Protein AF-U5WXX3-F1 (afdb_monomer_lite)

Structure (mmCIF, N/CA/C/O backbone):
data_AF-U5WXX3-F1
#
_entry.id   AF-U5WXX3-F1
#
loop_
_atom_site.group_PDB
_atom_site.id
_atom_site.type_symbol
_atom_site.label_atom_id
_atom_site.label_alt_id
_atom_site.label_comp_id
_atom_site.label_asym_id
_atom_site.label_entity_id
_atom_site.label_seq_id
_atom_site.pdbx_PDB_ins_code
_atom_site.Cartn_x
_atom_site.Cartn_y
_atom_site.Cartn_z
_atom_site.occupancy
_atom_site.B_iso_or_equiv
_atom_site.auth_seq_id
_atom_site.auth_comp_id
_atom_site.auth_asym_id
_atom_site.auth_atom_id
_atom_site.pdbx_PDB_model_num
ATOM 1 N N . MET A 1 1 ? 15.966 8.134 1.236 1.00 73.31 1 MET A N 1
ATOM 2 C CA . MET A 1 1 ? 15.958 7.956 -0.233 1.00 73.31 1 MET A CA 1
ATOM 3 C C . MET A 1 1 ? 14.552 8.263 -0.721 1.00 73.31 1 MET A C 1
ATOM 5 O O . MET A 1 1 ? 13.621 7.811 -0.068 1.00 73.31 1 MET A O 1
ATOM 9 N N . SER A 1 2 ? 14.379 9.052 -1.784 1.00 89.12 2 SER A N 1
ATOM 10 C CA . SER A 1 2 ? 13.046 9.317 -2.354 1.00 89.12 2 SER A CA 1
ATOM 11 C C . SER A 1 2 ? 12.599 8.206 -3.312 1.00 89.12 2 SER A C 1
ATOM 13 O O . SER A 1 2 ? 13.432 7.476 -3.850 1.00 89.12 2 SER A O 1
ATOM 15 N N . LEU A 1 3 ? 11.291 8.105 -3.569 1.00 91.44 3 LEU A N 1
ATOM 16 C CA . LEU A 1 3 ? 10.724 7.150 -4.533 1.00 91.44 3 LEU A CA 1
ATOM 17 C C . LEU A 1 3 ? 11.305 7.340 -5.941 1.00 91.44 3 LEU A C 1
ATOM 19 O O . LEU A 1 3 ? 11.710 6.382 -6.595 1.00 91.44 3 LEU A O 1
ATOM 23 N N . ARG A 1 4 ? 11.456 8.599 -6.366 1.00 91.50 4 ARG A N 1
ATOM 24 C CA . ARG A 1 4 ? 12.122 8.955 -7.625 1.00 91.50 4 ARG A CA 1
ATOM 25 C C . ARG A 1 4 ? 13.564 8.457 -7.685 1.00 91.50 4 ARG A C 1
ATOM 27 O O . ARG A 1 4 ? 13.946 7.867 -8.686 1.00 91.50 4 ARG A O 1
ATOM 34 N N . GLN A 1 5 ? 14.345 8.653 -6.622 1.00 91.62 5 GLN A N 1
ATOM 35 C CA . GLN A 1 5 ? 15.730 8.171 -6.580 1.00 91.62 5 GLN A CA 1
ATOM 36 C C . GLN A 1 5 ? 15.806 6.645 -6.700 1.00 91.62 5 GLN A C 1
ATOM 38 O O . GLN A 1 5 ? 16.653 6.144 -7.434 1.00 91.62 5 GLN A O 1
ATOM 43 N N . ALA A 1 6 ? 14.910 5.918 -6.025 1.00 90.94 6 ALA A N 1
ATOM 44 C CA . ALA A 1 6 ? 14.837 4.462 -6.126 1.00 90.94 6 ALA A CA 1
ATOM 45 C C . ALA A 1 6 ? 14.559 4.014 -7.567 1.00 90.94 6 ALA A C 1
ATOM 47 O O . ALA A 1 6 ? 15.284 3.180 -8.113 1.00 90.94 6 ALA A O 1
ATOM 48 N N . ARG A 1 7 ? 13.557 4.628 -8.208 1.00 90.75 7 ARG A N 1
ATOM 49 C CA . ARG A 1 7 ? 13.201 4.361 -9.606 1.00 90.75 7 ARG A CA 1
ATOM 50 C C . ARG A 1 7 ? 14.365 4.639 -10.555 1.00 90.75 7 ARG A C 1
ATOM 52 O O . ARG A 1 7 ? 14.661 3.814 -11.412 1.00 90.75 7 ARG A O 1
ATOM 59 N N . ASP A 1 8 ? 15.046 5.769 -10.388 1.00 93.38 8 ASP A N 1
ATOM 60 C CA . ASP A 1 8 ? 16.159 6.173 -11.254 1.00 93.38 8 ASP A CA 1
ATOM 61 C C . ASP A 1 8 ? 17.384 5.250 -11.107 1.00 93.38 8 ASP A C 1
ATOM 63 O O . ASP A 1 8 ? 18.172 5.107 -12.043 1.00 93.38 8 ASP A O 1
ATOM 67 N N . TRP A 1 9 ? 17.575 4.621 -9.944 1.00 92.50 9 TRP A N 1
ATOM 68 C CA . TRP A 1 9 ? 18.604 3.595 -9.752 1.00 92.50 9 TRP A CA 1
ATOM 69 C C . TRP A 1 9 ? 18.216 2.270 -10.395 1.00 92.50 9 TRP A C 1
ATOM 71 O O . TRP A 1 9 ? 19.031 1.687 -11.109 1.00 92.50 9 TRP A O 1
ATOM 81 N N . LEU A 1 10 ? 16.981 1.817 -10.174 1.00 90.88 10 LEU A N 1
ATOM 82 C CA . LEU A 1 10 ? 16.482 0.554 -10.718 1.00 90.88 10 LEU A CA 1
ATOM 83 C C . LEU A 1 10 ? 16.370 0.590 -12.246 1.00 90.88 10 LEU A C 1
ATOM 85 O O . LEU A 1 10 ? 16.713 -0.390 -12.897 1.00 90.88 10 LEU A O 1
ATOM 89 N N . GLY A 1 11 ? 16.008 1.737 -12.827 1.00 90.69 11 GLY A N 1
ATOM 90 C CA . GLY A 1 11 ? 15.918 1.931 -14.278 1.00 90.69 11 GLY A CA 1
ATOM 91 C C . GLY A 1 11 ? 17.249 1.811 -15.033 1.00 90.69 11 GLY A C 1
ATOM 92 O O . GLY A 1 11 ? 17.255 1.839 -16.259 1.00 90.69 11 GLY A O 1
ATOM 93 N N . ARG A 1 12 ? 18.381 1.670 -14.329 1.00 93.00 12 ARG A N 1
ATOM 94 C CA . ARG A 1 12 ? 19.701 1.400 -14.930 1.00 93.00 12 ARG A CA 1
ATOM 95 C C . ARG A 1 12 ? 19.933 -0.082 -15.231 1.00 93.00 12 ARG A C 1
ATOM 97 O O . ARG A 1 12 ? 20.957 -0.414 -15.821 1.00 93.00 12 ARG A O 1
ATOM 104 N N . PHE A 1 13 ? 19.026 -0.957 -14.802 1.00 91.25 13 PHE A N 1
ATOM 105 C CA . PHE A 1 13 ? 19.153 -2.404 -14.916 1.00 91.25 13 PHE A CA 1
ATOM 106 C C . PHE A 1 13 ? 17.919 -3.003 -15.595 1.00 91.25 13 PHE A C 1
ATOM 108 O O . PHE A 1 13 ? 16.801 -2.523 -15.415 1.00 91.25 13 PHE A O 1
ATOM 115 N N . GLU A 1 14 ? 18.106 -4.095 -16.334 1.00 87.75 14 GLU A N 1
ATOM 116 C CA . GLU A 1 14 ? 16.986 -4.928 -16.774 1.00 87.75 14 GLU A CA 1
ATOM 117 C C . GLU A 1 14 ? 16.500 -5.784 -15.597 1.00 87.75 14 GLU A C 1
ATOM 119 O O . GLU A 1 14 ? 17.201 -6.685 -15.126 1.00 87.75 14 GLU A O 1
ATOM 124 N N . LEU A 1 15 ? 15.298 -5.489 -15.096 1.00 87.56 15 LEU A N 1
ATOM 125 C CA . LEU A 1 15 ? 14.691 -6.246 -14.005 1.00 87.56 15 LEU A CA 1
ATOM 126 C C . LEU A 1 15 ? 14.120 -7.560 -14.540 1.00 87.56 15 LEU A C 1
ATOM 128 O O . LEU A 1 15 ? 13.286 -7.585 -15.446 1.00 87.56 15 LEU A O 1
ATOM 132 N N . ARG A 1 16 ? 14.577 -8.672 -13.966 1.00 89.50 16 ARG A N 1
ATOM 133 C CA . ARG A 1 16 ? 14.090 -10.008 -14.317 1.00 89.50 16 ARG A CA 1
ATOM 134 C C . ARG A 1 16 ? 12.626 -10.168 -13.879 1.00 89.50 16 ARG A C 1
ATOM 136 O O . ARG A 1 16 ? 12.252 -9.636 -12.833 1.00 89.50 16 ARG A O 1
ATOM 143 N N . PRO A 1 17 ? 11.814 -10.959 -14.602 1.00 86.62 17 PRO A N 1
ATOM 144 C CA . PRO A 1 17 ? 10.498 -11.358 -14.114 1.00 86.62 17 PRO A CA 1
ATOM 145 C C . PRO A 1 17 ? 10.594 -11.965 -12.707 1.00 86.62 17 PRO A C 1
ATOM 147 O O . PRO A 1 17 ? 11.484 -12.778 -12.447 1.00 86.62 17 PRO A O 1
ATOM 150 N N . GLY A 1 18 ? 9.696 -11.558 -11.808 1.00 88.38 18 GLY A N 1
ATOM 151 C CA . GLY A 1 18 ? 9.696 -11.977 -10.400 1.00 88.38 18 GLY A CA 1
ATOM 152 C C . GLY A 1 18 ? 10.586 -11.144 -9.470 1.00 88.38 18 GLY A C 1
ATOM 153 O O . GLY A 1 18 ? 10.665 -11.452 -8.286 1.00 88.38 18 GLY A O 1
ATOM 154 N N . PHE A 1 19 ? 11.255 -10.101 -9.968 1.00 91.12 19 PHE A N 1
ATOM 155 C CA . PHE A 1 19 ? 11.931 -9.136 -9.104 1.00 91.12 19 PHE A CA 1
ATOM 156 C C . PHE A 1 19 ? 10.906 -8.246 -8.387 1.00 91.12 19 PHE A C 1
ATOM 158 O O . PHE A 1 19 ? 10.108 -7.576 -9.043 1.00 91.12 19 PHE A O 1
ATOM 165 N N . GLU A 1 20 ? 10.956 -8.213 -7.055 1.00 92.88 20 GLU A N 1
ATOM 166 C CA . GLU A 1 20 ? 10.098 -7.351 -6.242 1.00 92.88 20 GLU A CA 1
ATOM 167 C C . GLU A 1 20 ? 10.835 -6.103 -5.755 1.00 92.88 20 GLU A C 1
ATOM 169 O O . GLU A 1 20 ? 11.947 -6.160 -5.226 1.00 92.88 20 GLU A O 1
ATOM 174 N N . VAL A 1 21 ? 10.168 -4.962 -5.882 1.00 92.69 21 VAL A N 1
ATOM 175 C CA . VAL A 1 21 ? 10.575 -3.684 -5.309 1.00 92.69 21 VAL A CA 1
ATOM 176 C C . VAL A 1 21 ? 9.717 -3.446 -4.071 1.00 92.69 21 VAL A C 1
ATOM 178 O O . VAL A 1 21 ? 8.577 -2.986 -4.163 1.00 92.69 21 VAL A O 1
ATOM 181 N N . VAL A 1 22 ? 10.270 -3.783 -2.905 1.00 93.69 22 VAL A N 1
ATOM 182 C CA . VAL A 1 22 ? 9.598 -3.601 -1.614 1.00 93.69 22 VAL A CA 1
ATOM 183 C C . VAL A 1 22 ? 9.950 -2.229 -1.044 1.00 93.69 22 VAL A C 1
ATOM 185 O O . VAL A 1 22 ? 11.113 -1.975 -0.731 1.00 93.69 22 VAL A O 1
ATOM 188 N N . LEU A 1 23 ? 8.963 -1.343 -0.892 1.00 93.44 23 LEU A N 1
ATOM 189 C CA . LEU A 1 23 ? 9.161 0.002 -0.338 1.00 93.44 23 LEU A CA 1
ATOM 190 C C . LEU A 1 23 ? 8.270 0.233 0.884 1.00 93.44 23 LEU A C 1
ATOM 192 O O . LEU A 1 23 ? 7.121 -0.196 0.934 1.00 93.44 23 LEU A O 1
ATOM 196 N N . THR A 1 24 ? 8.796 0.957 1.868 1.00 93.81 24 THR A N 1
ATOM 197 C CA . THR A 1 24 ? 8.053 1.386 3.059 1.00 93.81 24 THR A CA 1
ATOM 198 C C . THR A 1 24 ? 7.638 2.851 2.894 1.00 93.81 24 THR A C 1
ATOM 200 O O . THR A 1 24 ? 8.475 3.662 2.479 1.00 93.81 24 THR A O 1
ATOM 203 N N . PRO A 1 25 ? 6.388 3.224 3.220 1.00 93.62 25 PRO A N 1
ATOM 204 C CA . PRO A 1 25 ? 5.978 4.623 3.273 1.00 93.62 25 PRO A CA 1
ATOM 205 C C . PRO A 1 25 ? 6.875 5.446 4.209 1.00 93.62 25 PRO A C 1
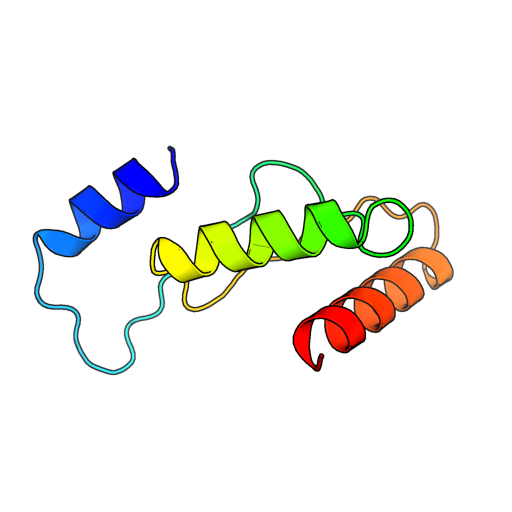ATOM 207 O O . PRO A 1 25 ? 7.335 4.958 5.240 1.00 93.62 25 PRO A O 1
ATOM 210 N N . ALA A 1 26 ? 7.106 6.717 3.874 1.00 91.94 26 ALA A N 1
ATOM 211 C CA . ALA A 1 26 ? 7.961 7.599 4.678 1.00 91.94 26 ALA A CA 1
ATOM 212 C C . ALA A 1 26 ? 7.372 7.935 6.064 1.00 91.94 26 ALA A C 1
ATOM 214 O O . ALA A 1 26 ? 8.107 8.334 6.966 1.00 91.94 26 ALA A O 1
ATOM 215 N N . ALA A 1 27 ? 6.057 7.788 6.222 1.00 93.69 27 ALA A N 1
ATOM 216 C CA . ALA A 1 27 ? 5.336 7.949 7.476 1.00 93.69 27 ALA A CA 1
ATOM 217 C C . ALA A 1 27 ? 4.292 6.830 7.608 1.00 93.69 27 ALA A C 1
ATOM 219 O O . ALA A 1 27 ? 3.835 6.328 6.576 1.00 93.69 27 ALA A O 1
ATOM 220 N N . PRO A 1 28 ? 3.892 6.462 8.840 1.00 95.88 28 PRO A N 1
ATOM 221 C CA . PRO A 1 28 ? 2.800 5.523 9.050 1.00 95.88 28 PRO A CA 1
ATOM 222 C C . PRO A 1 28 ? 1.538 5.965 8.311 1.00 95.88 28 PRO A C 1
ATOM 224 O O . PRO A 1 28 ? 1.207 7.153 8.278 1.00 95.88 28 PRO A O 1
ATOM 227 N N . LEU A 1 29 ? 0.856 4.999 7.713 1.00 96.69 29 LEU A N 1
ATOM 228 C CA . LEU A 1 29 ? -0.423 5.208 7.063 1.00 96.69 29 LEU A CA 1
ATOM 229 C C . LEU A 1 29 ? -1.520 5.336 8.116 1.00 96.69 29 LEU A C 1
ATOM 231 O O . LEU A 1 29 ? -1.452 4.734 9.190 1.00 96.69 29 LEU A O 1
ATOM 235 N N . ASP A 1 30 ? -2.549 6.088 7.754 1.00 96.50 30 ASP A N 1
ATOM 236 C CA . ASP A 1 30 ? -3.778 6.203 8.523 1.00 96.50 30 ASP A CA 1
ATOM 237 C C . ASP A 1 30 ? -4.962 6.004 7.564 1.00 96.50 30 ASP A C 1
ATOM 239 O O . ASP A 1 30 ? -5.518 6.969 7.034 1.00 96.50 30 ASP A O 1
ATOM 243 N N . PRO A 1 31 ? -5.298 4.745 7.233 1.00 96.38 31 PRO A N 1
ATOM 244 C CA . PRO A 1 31 ? -6.376 4.440 6.296 1.00 96.38 31 PRO A CA 1
ATOM 245 C C . PRO A 1 31 ? -7.765 4.796 6.847 1.00 96.38 31 PRO A C 1
ATOM 247 O O . PRO A 1 31 ? -8.701 4.895 6.060 1.00 96.38 31 PRO A O 1
ATOM 250 N N . ILE A 1 32 ? -7.901 4.997 8.164 1.00 96.19 32 ILE A N 1
ATOM 251 C CA . ILE A 1 32 ? -9.170 5.338 8.821 1.00 96.19 32 ILE A CA 1
ATOM 252 C C . ILE A 1 32 ? -9.332 6.859 8.907 1.00 96.19 32 ILE A C 1
ATOM 254 O O . ILE A 1 32 ? -10.334 7.398 8.441 1.00 96.19 32 ILE A O 1
ATOM 258 N N . GLY A 1 33 ? -8.357 7.553 9.499 1.00 96.06 33 GLY A N 1
ATOM 259 C CA . GLY A 1 33 ? -8.390 8.999 9.715 1.00 96.06 33 GLY A CA 1
ATOM 260 C C . GLY A 1 33 ? -8.051 9.811 8.467 1.00 96.06 33 GLY A C 1
ATOM 261 O O . GLY A 1 33 ? -8.613 10.882 8.259 1.00 96.06 33 GLY A O 1
ATOM 262 N N . GLU A 1 34 ? -7.188 9.287 7.593 1.00 96.75 34 GLU A N 1
ATOM 263 C CA . GLU A 1 34 ? -6.678 9.986 6.407 1.00 96.75 34 GLU A CA 1
ATOM 264 C C . GLU A 1 34 ? -6.746 9.098 5.135 1.00 96.75 34 GLU A C 1
ATOM 266 O O . GLU A 1 34 ? -5.730 8.866 4.461 1.00 96.75 34 GLU A O 1
ATOM 271 N N . PRO A 1 35 ? -7.935 8.593 4.741 1.00 96.19 35 PRO A N 1
ATOM 272 C CA . PRO A 1 35 ? -8.078 7.602 3.668 1.00 96.19 35 PRO A CA 1
ATOM 273 C C . PRO A 1 35 ? -7.585 8.109 2.307 1.00 96.19 35 PRO A C 1
ATOM 275 O O . PRO A 1 35 ? -6.908 7.383 1.578 1.00 96.19 35 PRO A O 1
ATOM 278 N N . GLN A 1 36 ? -7.874 9.367 1.955 1.00 96.50 36 GLN A N 1
ATOM 279 C CA . GLN A 1 36 ? -7.439 9.929 0.672 1.00 96.50 36 GLN A CA 1
ATOM 280 C C . GLN A 1 36 ? -5.921 10.109 0.621 1.00 96.50 36 GLN A C 1
ATOM 282 O O . GLN A 1 36 ? -5.291 9.824 -0.397 1.0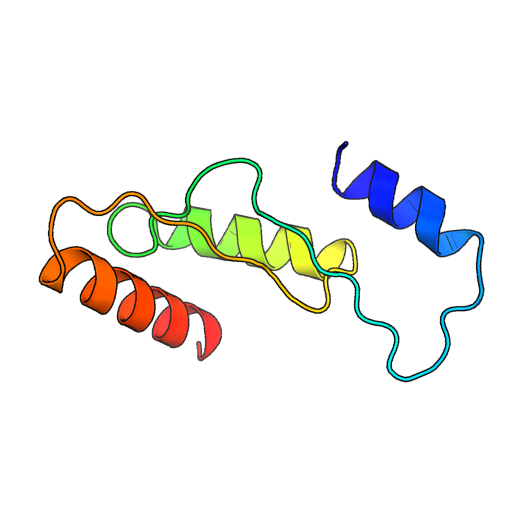0 96.50 36 GLN A O 1
ATOM 287 N N . ARG A 1 37 ? -5.316 10.549 1.728 1.00 96.38 37 ARG A N 1
ATOM 288 C CA . ARG A 1 37 ? -3.862 10.659 1.834 1.00 96.38 37 ARG A CA 1
ATOM 289 C C . ARG A 1 37 ? -3.211 9.287 1.708 1.00 96.38 37 ARG A C 1
ATOM 291 O O . ARG A 1 37 ? -2.229 9.159 0.984 1.00 96.38 37 ARG A O 1
ATOM 298 N N . THR A 1 38 ? -3.782 8.275 2.357 1.00 96.88 38 THR A N 1
ATOM 299 C CA . THR A 1 38 ? -3.328 6.888 2.239 1.00 96.88 38 THR A CA 1
ATOM 300 C C . THR A 1 38 ? -3.381 6.416 0.784 1.00 96.88 38 THR A C 1
ATOM 302 O O . THR A 1 38 ? -2.357 5.964 0.278 1.00 96.88 38 THR A O 1
ATOM 305 N N . ARG A 1 39 ? -4.496 6.617 0.061 1.00 95.62 39 ARG A N 1
ATOM 306 C CA . ARG A 1 39 ? -4.577 6.288 -1.380 1.00 95.62 39 ARG A CA 1
ATOM 307 C C . ARG A 1 39 ? -3.502 6.990 -2.200 1.00 95.62 39 ARG A C 1
ATOM 309 O O . ARG A 1 39 ? -2.846 6.347 -3.009 1.00 95.62 39 ARG A O 1
ATOM 316 N N . ASN A 1 40 ? -3.306 8.288 -1.979 1.00 95.44 40 ASN A N 1
ATOM 317 C CA . ASN A 1 40 ? -2.323 9.065 -2.730 1.00 95.44 40 ASN A CA 1
ATOM 318 C C . ASN A 1 40 ? -0.898 8.540 -2.506 1.00 95.44 40 ASN A C 1
ATOM 320 O O . ASN A 1 40 ? -0.128 8.456 -3.455 1.00 95.44 40 ASN A O 1
ATOM 324 N N . VAL A 1 41 ? -0.555 8.156 -1.271 1.00 95.69 41 VAL A N 1
ATOM 325 C CA . VAL A 1 41 ? 0.751 7.556 -0.960 1.00 95.69 41 VAL A CA 1
ATOM 326 C C . VAL A 1 41 ? 0.913 6.207 -1.658 1.00 95.69 41 VAL A C 1
ATOM 328 O O . VAL A 1 41 ? 1.955 5.966 -2.258 1.00 95.69 41 VAL A O 1
ATOM 331 N N . LEU A 1 42 ? -0.105 5.341 -1.619 1.00 94.88 42 LEU A N 1
ATOM 332 C CA . LEU A 1 42 ? -0.050 4.044 -2.302 1.00 94.88 42 LEU A CA 1
ATOM 333 C C . LEU A 1 42 ? 0.114 4.216 -3.817 1.00 94.88 42 LEU A C 1
ATOM 335 O O . LEU A 1 42 ? 0.990 3.587 -4.406 1.00 94.88 42 LEU A O 1
ATOM 339 N N . ALA A 1 43 ? -0.671 5.111 -4.423 1.00 94.19 43 ALA A N 1
ATOM 340 C CA . ALA A 1 43 ? -0.600 5.415 -5.847 1.00 94.19 43 ALA A CA 1
ATOM 341 C C . ALA A 1 43 ? 0.784 5.948 -6.245 1.00 94.19 43 ALA A C 1
ATOM 343 O O . ALA A 1 43 ? 1.397 5.410 -7.161 1.00 94.19 43 ALA A O 1
ATOM 344 N N . ASP A 1 44 ? 1.322 6.926 -5.510 1.00 94.75 44 ASP A N 1
ATOM 345 C CA . ASP A 1 44 ? 2.650 7.495 -5.777 1.00 94.75 44 ASP A CA 1
ATOM 346 C C . ASP A 1 44 ? 3.758 6.431 -5.673 1.00 94.75 44 ASP A C 1
ATOM 348 O O . ASP A 1 44 ? 4.661 6.363 -6.509 1.00 94.75 44 ASP A O 1
ATOM 352 N N . MET A 1 45 ? 3.680 5.534 -4.686 1.00 94.75 45 MET A N 1
ATOM 353 C CA . MET A 1 45 ? 4.631 4.427 -4.544 1.00 94.75 45 MET A CA 1
ATOM 354 C C . MET A 1 45 ? 4.549 3.439 -5.713 1.00 94.75 45 MET A C 1
ATOM 356 O O . MET A 1 45 ? 5.589 3.054 -6.256 1.00 94.75 45 MET A O 1
ATOM 360 N N . SER A 1 46 ? 3.340 3.063 -6.135 1.00 92.88 46 SER A N 1
ATOM 361 C CA . SER A 1 46 ? 3.126 2.192 -7.295 1.00 92.88 46 SER A CA 1
ATOM 362 C C . SER A 1 46 ? 3.589 2.841 -8.604 1.00 92.88 46 SER A C 1
ATOM 364 O O . SER A 1 46 ? 4.281 2.194 -9.388 1.00 92.88 46 SER A O 1
ATOM 366 N N . GLU A 1 47 ? 3.311 4.131 -8.820 1.00 93.31 47 GLU A N 1
ATOM 367 C CA . GLU A 1 47 ? 3.789 4.901 -9.983 1.00 93.31 47 GLU A CA 1
ATOM 368 C C . GLU A 1 47 ? 5.323 4.968 -10.064 1.00 93.31 47 GLU A C 1
ATOM 370 O O . GLU A 1 47 ? 5.905 5.073 -11.149 1.00 93.31 47 GLU A O 1
ATOM 375 N N . HIS A 1 48 ? 6.002 4.874 -8.921 1.00 93.50 48 HIS A N 1
ATOM 376 C CA . HIS A 1 48 ? 7.461 4.826 -8.842 1.00 93.50 48 HIS A CA 1
ATOM 377 C C . HIS A 1 48 ? 8.047 3.408 -8.891 1.00 93.50 48 HIS A C 1
ATOM 379 O O . HIS A 1 48 ? 9.264 3.250 -8.774 1.00 93.50 48 HIS A O 1
ATOM 385 N N . GLY A 1 49 ? 7.216 2.395 -9.136 1.00 91.00 49 GLY A N 1
ATOM 386 C CA . GLY A 1 49 ? 7.651 1.023 -9.382 1.00 91.00 49 GLY A CA 1
ATOM 387 C C . GLY A 1 49 ? 7.720 0.145 -8.139 1.00 91.00 49 GLY A C 1
ATOM 388 O O . GLY A 1 49 ? 8.362 -0.900 -8.198 1.00 91.00 49 GLY A O 1
ATOM 389 N N . ALA A 1 50 ? 7.084 0.532 -7.027 1.00 93.25 50 ALA A N 1
ATOM 390 C CA . ALA A 1 50 ? 6.882 -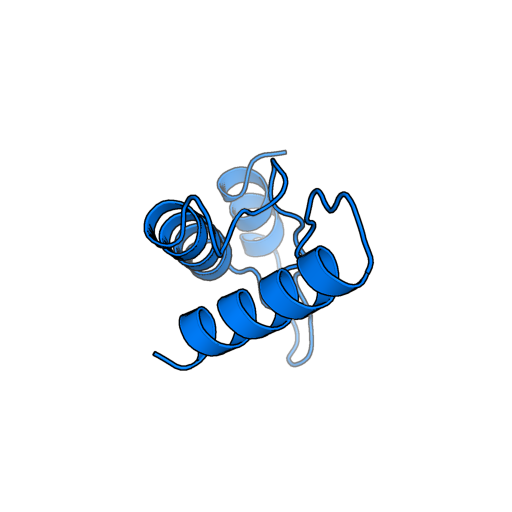0.385 -5.909 1.00 93.25 50 ALA A CA 1
ATOM 391 C C . ALA A 1 50 ? 5.983 -1.551 -6.345 1.00 93.25 50 ALA A C 1
ATOM 393 O O . ALA A 1 50 ? 4.871 -1.332 -6.826 1.00 93.25 50 ALA A O 1
ATOM 394 N N . THR A 1 51 ? 6.442 -2.783 -6.134 1.00 92.56 51 THR A N 1
ATOM 395 C CA . THR A 1 51 ? 5.620 -3.990 -6.325 1.00 92.56 51 THR A CA 1
ATOM 396 C C . THR A 1 51 ? 4.950 -4.409 -5.024 1.00 92.56 51 THR A C 1
ATOM 398 O O . THR A 1 51 ? 3.839 -4.926 -5.041 1.00 92.56 51 THR A O 1
ATOM 401 N N . THR A 1 52 ? 5.616 -4.149 -3.896 1.00 93.81 52 THR A N 1
ATOM 402 C CA . THR A 1 52 ? 5.151 -4.507 -2.557 1.00 93.81 52 THR A CA 1
ATOM 403 C C . THR A 1 52 ? 5.332 -3.296 -1.650 1.00 93.81 52 THR A C 1
ATOM 405 O O . THR A 1 52 ? 6.427 -2.741 -1.542 1.00 93.81 52 THR A O 1
ATOM 408 N N . ILE A 1 53 ? 4.261 -2.867 -0.984 1.00 94.62 53 ILE A N 1
ATOM 409 C CA . ILE A 1 53 ? 4.310 -1.747 -0.041 1.00 94.62 53 ILE A CA 1
ATOM 410 C C . ILE A 1 53 ? 4.249 -2.310 1.376 1.00 94.62 53 ILE A C 1
ATOM 412 O O . ILE A 1 53 ? 3.239 -2.874 1.793 1.00 94.62 53 ILE A O 1
ATOM 416 N N . ALA A 1 54 ? 5.334 -2.145 2.129 1.00 94.38 54 ALA A N 1
ATOM 417 C CA . ALA A 1 54 ? 5.401 -2.533 3.532 1.00 94.38 54 ALA A CA 1
ATOM 418 C C . ALA A 1 54 ? 4.656 -1.494 4.387 1.00 94.38 54 ALA A C 1
ATOM 420 O O . ALA A 1 54 ? 5.268 -0.579 4.939 1.00 94.38 54 ALA A O 1
ATOM 421 N N . ALA A 1 55 ? 3.326 -1.599 4.436 1.00 94.12 55 ALA A N 1
ATOM 422 C CA . ALA A 1 55 ? 2.465 -0.686 5.180 1.00 94.12 55 ALA A CA 1
ATOM 423 C C . ALA A 1 55 ? 2.771 -0.718 6.685 1.00 94.12 55 ALA A C 1
ATOM 425 O O . ALA A 1 55 ? 2.908 -1.779 7.295 1.00 94.12 55 ALA A O 1
ATOM 426 N N . THR A 1 56 ? 2.858 0.464 7.287 1.00 94.62 56 THR A N 1
ATOM 427 C CA . THR A 1 56 ? 3.064 0.646 8.725 1.00 94.62 56 THR A CA 1
ATOM 428 C C . THR A 1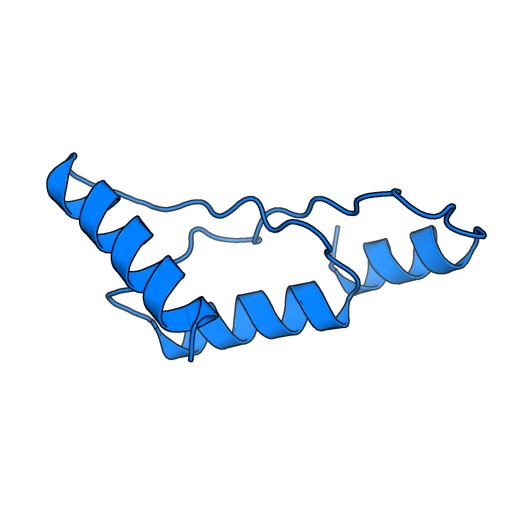 56 ? 1.949 1.518 9.283 1.00 94.62 56 THR A C 1
ATOM 430 O O . THR A 1 56 ? 1.476 2.423 8.600 1.00 94.62 56 THR A O 1
ATOM 433 N N . PHE A 1 57 ? 1.529 1.249 10.518 1.00 94.00 57 PHE A N 1
ATOM 434 C CA . PHE A 1 57 ? 0.435 1.956 11.187 1.00 94.00 57 PHE A CA 1
ATOM 435 C C . PHE A 1 57 ? 0.844 2.320 12.609 1.00 94.00 57 PHE A C 1
ATOM 437 O O . PHE A 1 57 ? 1.660 1.630 13.225 1.00 94.00 57 PHE A O 1
ATOM 444 N N . VAL A 1 58 ? 0.239 3.375 13.149 1.00 95.44 58 VAL A N 1
ATOM 445 C CA . VAL A 1 58 ? 0.276 3.656 14.586 1.00 95.44 58 VAL A CA 1
ATOM 446 C C . VAL A 1 58 ? -1.037 3.172 15.182 1.00 95.44 58 VAL A C 1
ATOM 448 O O . VAL A 1 58 ? -2.094 3.720 14.889 1.00 95.44 58 VAL A O 1
ATOM 451 N N . SER A 1 59 ? -0.973 2.153 16.035 1.00 93.62 59 SER A N 1
ATOM 452 C CA . SER A 1 59 ? -2.156 1.586 16.685 1.00 93.62 59 SER A CA 1
ATOM 453 C C . SER A 1 59 ? -1.997 1.604 18.201 1.00 93.62 59 SER A C 1
ATOM 455 O O . SER A 1 59 ? -0.919 1.354 18.734 1.00 93.62 59 SER A O 1
ATOM 457 N N . THR A 1 60 ? -3.085 1.908 18.903 1.00 93.12 60 THR A N 1
ATOM 458 C CA . THR A 1 60 ? -3.139 2.022 20.371 1.00 93.12 60 THR A CA 1
ATOM 459 C C . THR A 1 60 ? -3.665 0.751 21.036 1.00 93.12 60 THR A C 1
ATOM 461 O O . THR A 1 60 ? -3.457 0.542 22.228 1.00 93.12 60 THR A O 1
ATOM 464 N N . CYS A 1 61 ? -4.337 -0.112 20.271 1.00 95.94 61 CYS A N 1
ATOM 465 C CA . CYS A 1 61 ? -4.826 -1.416 20.698 1.00 95.94 61 CYS A CA 1
ATOM 466 C C . CYS A 1 61 ? -4.952 -2.367 19.495 1.00 95.94 61 CYS A C 1
ATOM 468 O O . CYS A 1 61 ? -4.887 -1.941 18.340 1.00 95.94 61 CYS A O 1
ATOM 470 N N . LEU A 1 62 ? -5.157 -3.659 19.772 1.00 97.25 62 LEU A N 1
ATOM 471 C CA . LEU A 1 62 ? -5.337 -4.688 18.742 1.00 97.25 62 LEU A CA 1
ATOM 472 C C . LEU A 1 62 ? -6.526 -4.388 17.821 1.00 97.25 62 LEU A C 1
ATOM 474 O O . LEU A 1 62 ? -6.408 -4.542 16.611 1.00 97.25 62 LEU A O 1
ATOM 478 N N . GLN A 1 63 ? -7.646 -3.937 18.387 1.00 97.44 63 GLN A N 1
ATOM 479 C CA . GLN A 1 63 ? -8.841 -3.615 17.610 1.00 97.44 63 GLN A CA 1
ATOM 480 C C . GLN A 1 63 ? -8.540 -2.529 16.569 1.00 97.44 63 GLN A C 1
ATOM 482 O O . GLN A 1 63 ? -8.799 -2.729 15.387 1.00 97.44 63 GLN A O 1
ATOM 487 N N . HIS A 1 64 ? -7.881 -1.446 16.989 1.00 95.62 64 HIS A N 1
ATOM 488 C CA . HIS A 1 64 ? -7.494 -0.359 16.092 1.00 95.62 64 HIS A CA 1
ATOM 489 C C . HIS A 1 64 ? -6.521 -0.827 14.992 1.00 95.62 64 HIS A C 1
ATOM 491 O O . HIS A 1 64 ? -6.605 -0.383 13.847 1.00 95.62 64 HIS A O 1
ATOM 497 N N . TYR A 1 65 ? -5.620 -1.764 15.303 1.00 96.19 65 TYR A N 1
ATOM 498 C CA . TYR A 1 65 ? -4.738 -2.368 14.301 1.00 96.19 65 TYR A CA 1
ATOM 499 C C . TYR A 1 65 ? -5.513 -3.183 13.253 1.00 96.19 65 TYR A C 1
ATOM 501 O O . TYR A 1 65 ? -5.286 -3.019 12.055 1.00 96.19 65 TYR A O 1
ATOM 509 N N . LEU A 1 66 ? -6.455 -4.028 13.685 1.00 97.88 66 LEU A N 1
ATOM 510 C CA . LEU A 1 66 ? -7.279 -4.835 12.778 1.00 97.88 66 LEU A CA 1
ATOM 511 C C . LEU A 1 66 ? -8.177 -3.964 11.894 1.00 97.88 66 LEU A C 1
ATOM 513 O O . LEU A 1 66 ? -8.285 -4.216 10.696 1.00 97.88 66 LEU A O 1
ATOM 517 N N . GLU A 1 67 ? -8.763 -2.910 12.459 1.00 97.50 67 GLU A N 1
ATOM 518 C CA . GLU A 1 67 ? -9.542 -1.921 11.708 1.00 97.50 67 GLU A CA 1
ATOM 519 C C . GLU A 1 67 ? -8.680 -1.206 10.663 1.00 97.50 67 GLU A C 1
ATOM 521 O O . GLU A 1 67 ? -9.124 -1.011 9.534 1.00 97.50 67 GLU A O 1
ATOM 526 N N . SER A 1 68 ? -7.424 -0.882 10.994 1.00 97.06 68 SER A N 1
ATOM 527 C CA . SER A 1 68 ? -6.494 -0.256 10.046 1.00 97.06 68 SER A CA 1
ATOM 528 C C . SER A 1 68 ? -6.169 -1.184 8.871 1.00 97.06 68 SER A C 1
ATOM 530 O O . SER A 1 68 ? -6.139 -0.740 7.724 1.00 97.06 68 SER A O 1
ATOM 532 N N . LEU A 1 69 ? -5.963 -2.481 9.131 1.00 96.62 69 LEU A N 1
ATOM 533 C CA . LEU A 1 69 ? -5.745 -3.479 8.078 1.00 96.62 69 LEU A CA 1
ATOM 534 C C . LEU A 1 69 ? -6.971 -3.637 7.177 1.00 96.62 69 LEU A C 1
ATOM 536 O O . LEU A 1 69 ? -6.826 -3.668 5.955 1.00 96.62 69 LEU A O 1
ATOM 540 N N . GLN A 1 70 ? -8.163 -3.712 7.773 1.00 97.44 70 GLN A N 1
ATOM 541 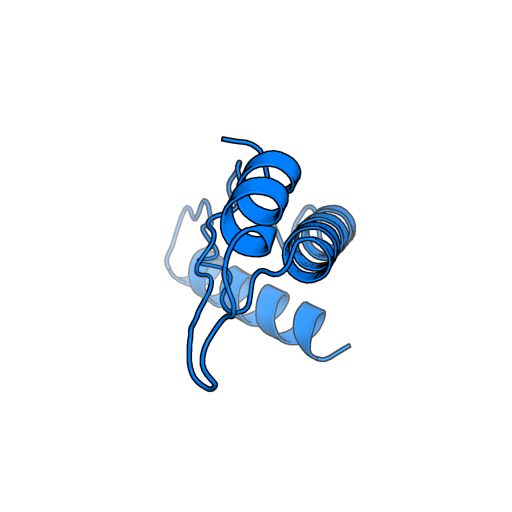C CA . GLN A 1 70 ? -9.415 -3.824 7.030 1.00 97.44 70 GLN A CA 1
ATOM 542 C C . GLN A 1 70 ? -9.639 -2.595 6.143 1.00 97.44 70 GLN A C 1
ATOM 544 O O . GLN A 1 70 ? -9.865 -2.740 4.944 1.00 97.44 70 GLN A O 1
ATOM 549 N N . ALA A 1 71 ? -9.495 -1.392 6.704 1.00 97.12 71 ALA A N 1
ATOM 550 C CA . ALA A 1 71 ? -9.633 -0.149 5.954 1.00 97.12 71 ALA A CA 1
ATOM 551 C C . ALA A 1 71 ? -8.615 -0.070 4.806 1.00 97.12 71 ALA A C 1
ATOM 553 O O . ALA A 1 71 ? -8.969 0.308 3.692 1.00 97.12 71 ALA A O 1
ATOM 554 N N . LEU A 1 72 ? -7.360 -0.481 5.031 1.00 96.50 72 LEU A N 1
ATOM 555 C CA . LEU A 1 72 ? -6.362 -0.529 3.962 1.00 96.50 72 LEU A CA 1
ATOM 556 C C . LEU A 1 72 ? -6.769 -1.498 2.837 1.00 96.50 72 LEU A C 1
ATOM 558 O O . LEU A 1 72 ? -6.626 -1.154 1.664 1.00 96.50 72 LEU A O 1
ATOM 562 N N . ALA A 1 73 ? -7.278 -2.685 3.177 1.00 95.50 73 ALA A N 1
ATOM 563 C CA . ALA A 1 73 ? -7.729 -3.670 2.194 1.00 95.50 73 ALA A CA 1
ATOM 564 C C . ALA A 1 73 ? -8.907 -3.147 1.354 1.00 95.50 73 ALA A C 1
ATOM 566 O O . ALA A 1 73 ? -8.917 -3.317 0.136 1.00 95.50 73 ALA A O 1
ATOM 567 N N . GLU A 1 74 ? -9.862 -2.457 1.980 1.00 95.81 74 GLU A N 1
ATOM 568 C CA . GLU A 1 74 ? -10.991 -1.823 1.289 1.00 95.81 74 GLU A CA 1
ATOM 569 C C . GLU A 1 74 ? -10.540 -0.706 0.342 1.00 95.81 74 GLU A C 1
ATOM 571 O O . GLU A 1 74 ? -11.036 -0.612 -0.779 1.00 95.81 74 GLU A O 1
ATOM 576 N N . LEU A 1 75 ? -9.560 0.109 0.749 1.00 93.56 75 LEU A N 1
ATOM 577 C CA . LEU A 1 75 ? -8.985 1.150 -0.109 1.00 93.56 75 LEU A CA 1
ATOM 578 C C . LEU A 1 75 ? -8.256 0.574 -1.329 1.00 93.56 75 LEU A C 1
ATOM 580 O O . LEU A 1 75 ? -8.245 1.224 -2.369 1.00 93.56 75 LEU A O 1
ATOM 584 N N . ALA A 1 76 ? -7.642 -0.605 -1.201 1.00 86.69 76 ALA A N 1
ATOM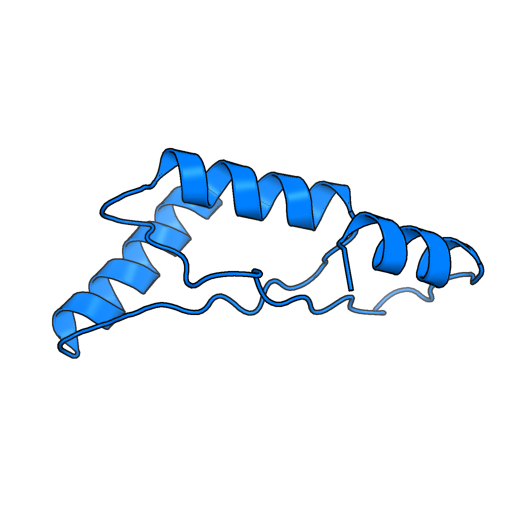 585 C CA . ALA A 1 76 ? -6.929 -1.272 -2.291 1.00 86.69 76 ALA A CA 1
ATOM 586 C C . ALA A 1 76 ? -7.859 -2.025 -3.260 1.00 86.69 76 ALA A C 1
ATOM 588 O O . ALA A 1 76 ? -7.478 -2.270 -4.402 1.00 86.69 76 ALA A O 1
ATOM 589 N N . ALA A 1 77 ? -9.057 -2.411 -2.811 1.00 86.75 77 ALA A N 1
ATOM 590 C CA . ALA A 1 77 ? -10.046 -3.121 -3.624 1.00 86.75 77 ALA A CA 1
ATOM 591 C C . ALA A 1 77 ? -10.954 -2.194 -4.459 1.00 86.75 77 ALA A C 1
ATOM 593 O O . ALA A 1 77 ? -11.696 -2.691 -5.308 1.00 86.75 77 ALA A O 1
ATOM 594 N N . ALA A 1 78 ? -10.925 -0.885 -4.191 1.00 69.06 78 ALA A N 1
ATOM 595 C CA . ALA A 1 78 ? -11.789 0.135 -4.791 1.00 69.06 78 ALA A CA 1
ATOM 596 C C . ALA A 1 78 ? -11.093 0.907 -5.916 1.00 69.06 78 ALA A C 1
ATOM 598 O O . ALA A 1 78 ? -11.738 1.090 -6.972 1.00 69.06 78 ALA A O 1
#

Sequence (78 aa):
MSLRQARDWLGRFELRPGFEVVLTPAAPLDPIGEPQRTRNVLADMSEHGATTIAATFVSTCLQHYLESLQALAELAAA

Foldseek 3Di:
DDLQVVLVVPVVDDDDPPDADEEEQPDADDLPPCVVVNLVSVVVNVVSPHPHYPHHHDDPDPVRVVVRVVSNVVSVVD

Radius of gyration: 14.01 Å; chains: 1; bounding box: 32×23×38 Å

pLDDT: mean 93.17, std 4.53, range [69.06, 97.88]

Secondary structure (DSSP, 8-state):
--HHHHHHHHTTS-PPTT---EE--SS-B-TTT-HHHHHHHHHHHHHTT-SEE---B--SSHHHHHHHHHHHHHHHH-

Organism: NCBI:txid557599